Protein AF-A0A6H5HAJ8-F1 (afdb_monomer)

Foldseek 3Di:
DDDDDDDDDDDDDDDDDDDPPPPDDPPPPPDDDPDDDDDPDDDDPDDDPPPPPPDPDPDDQWDWDKDKDWDDDPVVRWTKIKIWIGTRQKIWIKIWTQDPQRKIKIKTWMAGPPPGIDIDIDIDDDRHDD

Secondary structure (DSSP, 8-state):
----------------SS-----------------PPPPP--------------PPPPP-SS-EEEEEEEEE-TTT--EEEEEEEEETTEEEEEEEEE-TTS-EEEEEEEEETTTEEEEEEEEES-----

Organism: NCBI:txid355587

Radius of gyration: 28.31 Å; Cα contacts (8 Å, |Δi|>4): 147; chains: 1; bounding box: 63×65×53 Å

Solvent-accessible surface area (backbone atoms only — not comparable to full-atom values): 8759 Å² total; per-residue (Å²): 137,84,85,82,79,77,83,88,80,90,84,85,88,85,84,88,80,95,65,83,83,73,80,79,74,86,74,80,77,73,8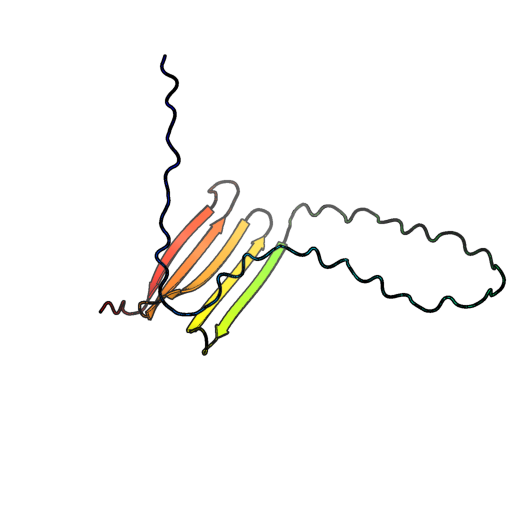3,80,78,81,81,73,87,80,80,78,88,71,81,86,72,89,71,76,83,81,77,79,77,78,70,78,77,79,84,72,94,60,49,70,53,73,54,72,53,72,48,80,40,82,88,83,60,48,38,36,38,38,41,40,38,34,58,51,70,38,37,40,34,38,41,36,39,57,43,96,40,62,22,35,42,35,36,45,36,39,32,35,91,87,77,39,79,46,73,49,79,47,76,44,77,63,72,60,77,134

Structure (mmCIF, N/CA/C/O backbone):
data_AF-A0A6H5HAJ8-F1
#
_entry.id   AF-A0A6H5HAJ8-F1
#
loop_
_atom_site.group_PDB
_atom_site.id
_atom_site.type_symbol
_atom_site.label_atom_id
_atom_site.label_alt_id
_atom_site.label_comp_id
_atom_site.label_asym_id
_atom_site.label_entity_id
_atom_site.label_seq_id
_atom_site.pdbx_PDB_ins_code
_atom_site.Cartn_x
_atom_site.Cartn_y
_atom_site.Cartn_z
_atom_site.occupancy
_atom_site.B_iso_or_equiv
_atom_site.auth_seq_id
_atom_site.auth_comp_id
_atom_site.auth_asym_id
_atom_site.auth_atom_id
_atom_site.pdbx_PDB_model_num
ATOM 1 N N . MET A 1 1 ? -36.421 -0.259 -39.469 1.00 39.97 1 MET A N 1
ATOM 2 C CA . MET A 1 1 ? -35.563 -0.455 -38.283 1.00 39.97 1 MET A CA 1
ATOM 3 C C . MET A 1 1 ? -35.717 0.797 -37.443 1.00 39.97 1 MET A C 1
ATOM 5 O O . MET A 1 1 ? -35.508 1.889 -37.949 1.00 39.97 1 MET A O 1
ATOM 9 N N . GLU A 1 2 ? -36.320 0.625 -36.272 1.00 41.56 2 GLU A N 1
ATOM 10 C CA . GLU A 1 2 ? -37.035 1.652 -35.511 1.00 41.56 2 GLU A CA 1
ATOM 11 C C . GLU A 1 2 ? -36.098 2.613 -34.771 1.00 41.56 2 GLU A C 1
ATOM 13 O O . GLU A 1 2 ? -35.185 2.193 -34.065 1.00 41.56 2 GLU A O 1
ATOM 18 N N . PHE A 1 3 ? -36.384 3.910 -34.886 1.00 44.91 3 PHE A N 1
ATOM 19 C CA . PHE A 1 3 ? -35.766 4.987 -34.119 1.00 44.91 3 PHE A CA 1
ATOM 20 C C . PHE A 1 3 ? -36.405 5.012 -32.720 1.00 44.91 3 PHE A C 1
ATOM 22 O O . PHE A 1 3 ? -37.480 5.584 -32.523 1.00 44.91 3 PHE A O 1
ATOM 29 N N . ARG A 1 4 ? -35.796 4.338 -31.740 1.00 49.50 4 ARG A N 1
ATOM 30 C CA . ARG A 1 4 ? -36.309 4.328 -30.362 1.00 49.50 4 ARG A CA 1
ATOM 31 C C . ARG A 1 4 ? -35.849 5.578 -29.622 1.00 49.50 4 ARG A C 1
ATOM 33 O O . ARG A 1 4 ? -34.764 5.635 -29.058 1.00 49.50 4 ARG A O 1
ATOM 40 N N . ARG A 1 5 ? -36.725 6.582 -29.658 1.00 48.97 5 ARG A N 1
ATOM 41 C CA . ARG A 1 5 ? -36.751 7.734 -28.754 1.00 48.97 5 ARG A CA 1
ATOM 42 C C . ARG A 1 5 ? -36.921 7.221 -27.318 1.00 48.97 5 ARG A C 1
ATOM 44 O O . ARG A 1 5 ? -37.973 6.673 -27.005 1.00 48.97 5 ARG A O 1
ATOM 51 N N . PHE A 1 6 ? -35.924 7.404 -26.458 1.00 48.72 6 PHE A N 1
ATOM 52 C CA . PHE A 1 6 ? -36.113 7.282 -25.012 1.00 48.72 6 PHE A CA 1
ATOM 53 C C . PHE A 1 6 ? -36.446 8.668 -24.453 1.00 48.72 6 PHE A C 1
ATOM 55 O O . PHE A 1 6 ? -35.667 9.608 -24.587 1.00 48.72 6 PHE A O 1
ATOM 62 N N . LEU A 1 7 ? -37.658 8.794 -23.907 1.00 46.16 7 LEU A N 1
ATOM 63 C CA . LEU A 1 7 ? -38.134 9.971 -23.189 1.00 46.16 7 LEU A CA 1
ATOM 64 C C . LEU A 1 7 ? -37.252 10.228 -21.957 1.00 46.16 7 LEU A C 1
ATOM 66 O O . LEU A 1 7 ? -37.193 9.390 -21.059 1.00 46.16 7 LEU A O 1
ATOM 70 N N . CYS A 1 8 ? -36.658 11.418 -21.874 1.00 46.56 8 CYS A N 1
ATOM 71 C CA . CYS A 1 8 ? -36.199 11.998 -20.616 1.00 46.56 8 CYS A CA 1
ATOM 72 C C . CYS A 1 8 ? -37.407 12.579 -19.875 1.00 46.56 8 CYS A C 1
ATOM 74 O O . CYS A 1 8 ? -37.898 13.647 -20.235 1.00 46.56 8 CYS A O 1
ATOM 76 N N . LEU A 1 9 ? -37.885 11.890 -18.840 1.00 46.81 9 LEU A N 1
ATOM 77 C CA . LEU A 1 9 ? -38.792 12.460 -17.844 1.00 46.81 9 LEU A CA 1
ATOM 78 C C . LEU A 1 9 ? -38.345 12.008 -16.454 1.00 46.81 9 LEU A C 1
ATOM 80 O O . LEU A 1 9 ? -38.832 11.021 -15.913 1.00 46.81 9 LEU A O 1
ATOM 84 N N . GLY A 1 10 ? -37.393 12.746 -15.893 1.00 39.78 10 GLY A N 1
ATOM 85 C CA . GLY A 1 10 ? -37.099 12.745 -14.467 1.00 39.78 10 GLY A CA 1
ATOM 86 C C . GLY A 1 10 ? -37.412 14.129 -13.918 1.00 39.78 10 GLY A C 1
ATOM 87 O O . GLY A 1 10 ? -36.558 15.005 -13.942 1.00 39.78 10 GLY A O 1
ATOM 88 N N . ALA A 1 11 ? -38.645 14.338 -13.468 1.00 47.38 11 ALA A N 1
ATOM 89 C CA . ALA A 1 11 ? -39.009 15.475 -12.636 1.00 47.38 11 ALA A CA 1
ATOM 90 C C . ALA A 1 11 ? -39.543 14.923 -11.316 1.00 47.38 11 ALA A C 1
ATOM 92 O O . ALA A 1 11 ? -40.411 14.052 -11.351 1.00 47.38 11 ALA A O 1
ATOM 93 N N . LEU A 1 12 ? -39.004 15.419 -10.195 1.00 39.88 12 LEU A N 1
ATOM 94 C CA . LEU A 1 12 ? -39.721 15.872 -8.991 1.00 39.88 12 LEU A CA 1
ATOM 95 C C . LEU A 1 12 ? -38.789 15.782 -7.764 1.00 39.88 12 LEU A C 1
ATOM 97 O O . LEU A 1 12 ? -38.774 14.781 -7.052 1.00 39.88 12 LEU A O 1
ATOM 101 N N . VAL A 1 13 ? -38.021 16.842 -7.496 1.00 50.41 13 VAL A N 1
ATOM 102 C CA . VAL A 1 13 ? -37.403 17.049 -6.175 1.00 50.41 13 VAL A CA 1
ATOM 103 C C . VAL A 1 13 ? -38.453 17.721 -5.291 1.00 50.41 13 VAL A C 1
ATOM 105 O O . VAL A 1 13 ? -38.856 18.855 -5.542 1.00 50.41 13 VAL A O 1
ATOM 108 N N . MET A 1 14 ? -38.942 16.982 -4.294 1.00 45.16 14 MET A N 1
ATOM 109 C CA . MET A 1 14 ? -39.902 17.457 -3.297 1.00 45.16 14 MET A CA 1
ATOM 110 C C . MET A 1 14 ? -39.191 18.341 -2.266 1.00 45.16 14 MET A C 1
ATOM 112 O O . MET A 1 14 ? -38.237 17.927 -1.613 1.00 45.16 14 MET A O 1
ATOM 116 N N . LEU A 1 15 ? -39.686 19.569 -2.141 1.00 49.25 15 LEU A N 1
ATOM 117 C CA . LEU A 1 15 ? -39.223 20.637 -1.264 1.00 49.25 15 LEU A CA 1
ATOM 118 C C . LEU A 1 15 ? -39.951 20.574 0.083 1.00 49.25 15 LEU A C 1
ATOM 120 O O . LEU A 1 15 ? -41.148 20.831 0.097 1.00 49.25 15 LEU A O 1
ATOM 124 N N . THR A 1 16 ? -39.255 20.364 1.206 1.00 54.56 16 THR A N 1
ATOM 125 C CA . THR A 1 16 ? -39.718 20.868 2.517 1.00 54.56 16 THR A CA 1
ATOM 126 C C . THR A 1 16 ? -38.556 21.110 3.486 1.00 54.56 16 THR A C 1
ATOM 128 O O . THR A 1 16 ? -38.072 20.173 4.112 1.00 54.56 16 THR A O 1
ATOM 131 N N . MET A 1 17 ? -38.152 22.379 3.612 1.00 50.47 17 MET A N 1
ATOM 132 C CA . MET A 1 17 ? -37.843 23.126 4.850 1.00 50.47 17 MET A CA 1
ATOM 133 C C . MET A 1 17 ? -36.823 24.238 4.552 1.00 50.47 17 MET A C 1
ATOM 135 O O . MET A 1 17 ? -35.616 24.064 4.678 1.00 50.47 17 MET A O 1
ATOM 139 N N . GLY A 1 18 ? -37.341 25.402 4.149 1.00 50.41 18 GLY A N 1
ATOM 140 C CA . GLY A 1 18 ? -36.814 26.706 4.571 1.00 50.41 18 GLY A CA 1
ATOM 141 C C . GLY A 1 18 ? -35.419 27.159 4.132 1.00 50.41 18 GLY A C 1
ATOM 142 O O . GLY A 1 18 ? -34.967 28.165 4.665 1.00 50.41 18 GLY A O 1
ATOM 143 N N . HIS A 1 19 ? -34.753 26.499 3.186 1.00 44.75 19 HIS A N 1
ATOM 144 C CA . HIS A 1 19 ? -33.511 27.011 2.599 1.00 44.75 19 HIS A CA 1
ATOM 145 C C . HIS A 1 19 ? -33.827 27.546 1.198 1.00 44.75 19 HIS A C 1
ATOM 147 O O . HIS A 1 19 ? -34.420 26.803 0.409 1.00 44.75 19 HIS A O 1
ATOM 153 N N . PRO A 1 20 ? -33.526 28.819 0.876 1.00 37.75 20 PRO A N 1
ATOM 154 C CA . PRO A 1 20 ? -33.689 29.297 -0.489 1.00 37.75 20 PRO A CA 1
ATOM 155 C C . PRO A 1 20 ? -32.874 28.384 -1.407 1.00 37.75 20 PRO A C 1
ATOM 157 O O . PRO A 1 20 ? -31.699 28.137 -1.146 1.00 37.75 20 PRO A O 1
ATOM 160 N N . ILE A 1 21 ? -33.509 27.852 -2.455 1.00 47.16 21 ILE A N 1
ATOM 161 C CA . ILE A 1 21 ? -32.792 27.191 -3.545 1.00 47.16 21 ILE A CA 1
ATOM 162 C C . ILE A 1 21 ? -31.995 28.300 -4.224 1.00 47.16 21 ILE A C 1
ATOM 164 O O . ILE A 1 21 ? -32.516 29.029 -5.065 1.00 47.16 21 ILE A O 1
ATOM 168 N N . THR A 1 22 ? -30.751 28.479 -3.801 1.00 39.88 22 THR A N 1
ATOM 169 C CA . THR A 1 22 ? -29.781 29.255 -4.553 1.00 39.88 22 THR A CA 1
ATOM 170 C C . THR A 1 22 ? -29.468 28.441 -5.798 1.00 39.88 22 THR A C 1
ATOM 172 O O . THR A 1 22 ? -28.816 27.401 -5.737 1.00 39.88 22 THR A O 1
ATOM 175 N N . ILE A 1 23 ? -30.012 28.876 -6.930 1.00 49.47 23 ILE A N 1
ATOM 176 C CA . ILE A 1 23 ? -29.445 28.567 -8.240 1.00 49.47 23 ILE A CA 1
ATOM 177 C C . ILE A 1 23 ? -28.018 29.116 -8.173 1.00 49.47 23 ILE A C 1
ATOM 179 O O . ILE A 1 23 ? -27.844 30.326 -8.073 1.00 49.47 23 ILE A O 1
ATOM 183 N N . TYR A 1 24 ? -27.021 28.239 -8.076 1.00 46.72 24 TYR A N 1
ATOM 184 C CA . TYR A 1 24 ? -25.625 28.658 -8.113 1.00 46.72 24 TYR A CA 1
ATOM 185 C C . TYR A 1 24 ? -25.314 29.028 -9.566 1.00 46.72 24 TYR A C 1
ATOM 187 O O . TYR A 1 24 ? -25.151 28.147 -10.408 1.00 46.72 24 TYR A O 1
ATOM 195 N N . GLU A 1 25 ? -25.320 30.325 -9.871 1.00 54.31 25 GLU A N 1
ATOM 196 C CA . GLU A 1 25 ? -24.556 30.856 -10.996 1.00 54.31 25 GLU A CA 1
ATOM 197 C C . GLU A 1 25 ? -23.080 30.617 -10.672 1.00 54.31 25 GLU A C 1
ATOM 199 O O . GLU A 1 25 ? -22.586 31.021 -9.620 1.00 54.31 25 GLU A O 1
ATOM 204 N N . GLU A 1 26 ? -22.402 29.872 -11.537 1.00 51.09 26 GLU A N 1
ATOM 205 C CA . GLU A 1 26 ? -20.957 29.700 -11.494 1.00 51.09 26 GLU A CA 1
ATOM 206 C C . GLU A 1 26 ? -20.346 31.041 -11.922 1.00 51.09 26 GLU A C 1
ATOM 208 O O . GLU A 1 26 ? -20.129 31.300 -13.104 1.00 51.09 26 GLU A O 1
ATOM 213 N N . GLU A 1 27 ? -20.194 31.961 -10.965 1.00 45.78 27 GLU A N 1
ATOM 214 C CA . GLU A 1 27 ? -19.439 33.188 -11.189 1.00 45.78 27 GLU A CA 1
ATOM 215 C C . GLU A 1 27 ? -17.968 32.801 -11.360 1.00 45.78 27 GLU A C 1
ATOM 217 O O . GLU A 1 27 ? -17.305 32.362 -10.417 1.00 45.78 27 GLU A O 1
ATOM 222 N N . GLU A 1 28 ? -17.463 32.918 -12.589 1.00 49.19 28 GLU A N 1
ATOM 223 C CA . GLU A 1 28 ? -16.030 32.870 -12.853 1.00 49.19 28 GLU A CA 1
ATOM 224 C C . GLU A 1 28 ? -15.361 34.046 -12.13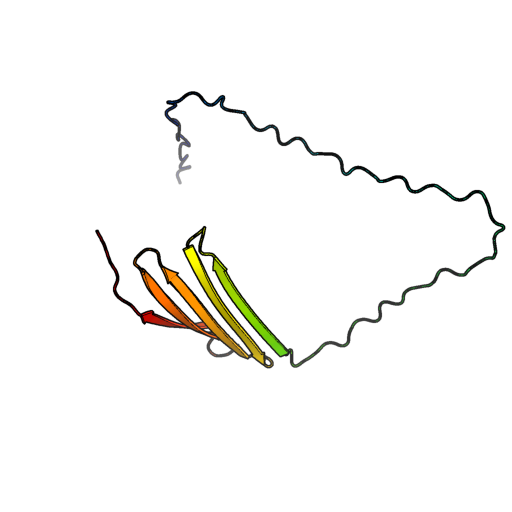1 1.00 49.19 28 GLU A C 1
ATOM 226 O O . GLU A 1 28 ? -15.329 35.169 -12.632 1.00 49.19 28 GLU A O 1
ATOM 231 N N . GLU A 1 29 ? -14.843 33.795 -10.930 1.00 46.03 29 GLU A N 1
ATOM 232 C CA . GLU A 1 29 ? -13.970 34.731 -10.225 1.00 46.03 29 GLU A CA 1
ATOM 233 C C . GLU A 1 29 ? -12.744 35.022 -11.111 1.00 46.03 29 GLU A C 1
ATOM 235 O O . GLU A 1 29 ? -11.944 34.115 -11.382 1.00 46.03 29 GLU A O 1
ATOM 240 N N . PRO A 1 30 ? -12.563 36.263 -11.601 1.00 42.19 30 PRO A N 1
ATOM 241 C CA . PRO A 1 30 ? -11.436 36.585 -12.452 1.00 42.19 30 PRO A CA 1
ATOM 242 C C . PRO A 1 30 ? -10.172 36.535 -11.597 1.00 42.19 30 PRO A C 1
ATOM 244 O O . PRO A 1 30 ? -10.047 37.265 -10.613 1.00 42.19 30 PRO A O 1
ATOM 247 N N . TYR A 1 31 ? -9.216 35.685 -11.977 1.00 47.53 31 TYR A N 1
ATOM 248 C CA . TYR A 1 31 ? -7.901 35.617 -11.341 1.00 47.53 31 TYR A CA 1
ATOM 249 C C . TYR A 1 31 ? -7.313 37.032 -11.177 1.00 47.53 31 TYR A C 1
ATOM 251 O O . TYR A 1 31 ? -6.931 37.686 -12.148 1.00 47.53 31 TYR A O 1
ATOM 259 N N . SER A 1 32 ? -7.272 37.521 -9.935 1.00 45.06 32 SER A N 1
ATOM 260 C CA . SER A 1 32 ? -6.783 38.858 -9.601 1.00 45.06 32 SER A CA 1
ATOM 261 C C . SER A 1 32 ? -5.272 38.926 -9.814 1.00 45.06 32 SER A C 1
ATOM 263 O O . SER A 1 32 ? -4.489 38.306 -9.091 1.00 45.06 32 SER A O 1
ATOM 265 N N . LEU A 1 33 ? -4.858 39.678 -10.833 1.00 48.59 33 LEU A N 1
ATOM 266 C CA . LEU A 1 33 ? -3.459 39.904 -11.175 1.00 48.59 33 LEU A CA 1
ATOM 267 C C . LEU A 1 33 ? -2.824 40.830 -10.121 1.00 48.59 33 LEU A C 1
ATOM 269 O O . LEU A 1 33 ? -2.984 42.050 -10.175 1.00 48.59 33 LEU A O 1
ATOM 273 N N . HIS A 1 34 ? -2.113 40.268 -9.141 1.00 42.56 34 HIS A N 1
ATOM 274 C CA . HIS A 1 34 ? -1.326 41.055 -8.189 1.00 42.56 34 HIS A CA 1
ATOM 275 C C . HIS A 1 34 ? -0.263 41.887 -8.927 1.00 42.56 34 HIS A C 1
ATOM 277 O O . HIS A 1 34 ? 0.715 41.362 -9.455 1.00 42.56 34 HIS A O 1
ATOM 283 N N . HIS A 1 35 ? -0.482 43.204 -8.970 1.00 45.03 35 HIS A N 1
ATOM 284 C CA . HIS A 1 35 ? 0.441 44.188 -9.528 1.00 45.03 35 HIS A CA 1
ATOM 285 C C . HIS A 1 35 ? 1.610 44.386 -8.556 1.00 45.03 35 HIS A C 1
ATOM 287 O O . HIS A 1 35 ? 1.446 44.969 -7.483 1.00 45.03 35 HIS A O 1
ATOM 293 N N . TYR A 1 36 ? 2.792 43.899 -8.923 1.00 37.97 36 TYR A N 1
ATOM 294 C CA . TYR A 1 36 ? 4.029 44.240 -8.226 1.00 37.97 36 TYR A CA 1
ATOM 295 C C . TYR A 1 36 ? 4.509 45.630 -8.676 1.00 37.97 36 TYR A C 1
ATOM 297 O O . TYR A 1 36 ? 4.351 45.974 -9.850 1.00 37.97 36 TYR A O 1
ATOM 305 N N . PRO A 1 37 ? 5.078 46.455 -7.777 1.00 46.16 37 PRO A N 1
ATOM 306 C CA . PRO A 1 37 ? 5.583 47.771 -8.149 1.00 46.16 37 PRO A CA 1
ATOM 307 C C . PRO A 1 37 ? 6.734 47.643 -9.156 1.00 46.16 37 PRO A C 1
ATOM 309 O O . PRO A 1 37 ? 7.702 46.921 -8.919 1.00 46.16 37 PRO A O 1
ATOM 312 N N . ILE A 1 38 ? 6.613 48.361 -10.274 1.00 45.72 38 ILE A N 1
ATOM 313 C CA . ILE A 1 38 ? 7.624 48.447 -11.333 1.00 45.72 38 ILE A CA 1
ATOM 314 C C . ILE A 1 38 ? 8.748 49.376 -10.838 1.00 45.72 38 ILE A C 1
ATOM 316 O O . ILE A 1 38 ? 8.456 50.534 -10.527 1.00 45.72 38 ILE A O 1
ATOM 320 N N . PRO A 1 39 ? 10.014 48.926 -10.742 1.00 47.56 39 PRO A N 1
ATOM 321 C CA . PRO A 1 39 ? 11.133 49.808 -10.425 1.00 47.56 39 PRO A CA 1
ATOM 322 C C . PRO A 1 39 ? 11.403 50.756 -11.602 1.00 47.56 39 PRO A C 1
ATOM 324 O O . PRO A 1 39 ? 11.497 50.311 -12.746 1.00 47.56 39 PRO A O 1
ATOM 327 N N . GLU A 1 40 ? 11.525 52.056 -11.326 1.00 50.44 40 GLU A N 1
ATOM 328 C CA . GLU A 1 40 ? 11.905 53.063 -12.321 1.00 50.44 40 GLU A CA 1
ATOM 329 C C . GLU A 1 40 ? 13.290 52.766 -12.915 1.00 50.44 40 GLU A C 1
ATOM 331 O O . GLU A 1 40 ? 14.219 52.383 -12.204 1.00 50.44 40 GLU A O 1
ATOM 336 N N . HIS A 1 41 ? 13.377 52.951 -14.236 1.00 49.94 41 HIS A N 1
ATOM 337 C CA . HIS A 1 41 ? 14.526 52.773 -15.123 1.00 49.94 41 HIS A CA 1
ATOM 338 C C . HIS A 1 41 ? 15.902 52.865 -14.445 1.00 49.94 41 HIS A C 1
ATOM 340 O O . HIS A 1 41 ? 16.462 53.951 -14.287 1.00 49.94 41 HIS A O 1
ATOM 346 N N . HIS A 1 42 ? 16.485 51.700 -14.154 1.00 42.22 42 HIS A N 1
ATOM 347 C CA . HIS A 1 42 ? 17.933 51.563 -14.074 1.00 42.22 42 HIS A CA 1
ATOM 348 C C . HIS A 1 42 ? 18.473 51.204 -15.458 1.00 42.22 42 HIS A C 1
ATOM 350 O O . HIS A 1 42 ? 17.861 50.431 -16.196 1.00 42.22 42 HIS A O 1
ATOM 356 N N . GLU A 1 43 ? 19.593 51.833 -15.798 1.00 50.47 43 GLU A N 1
ATOM 357 C CA . GLU A 1 43 ? 20.266 51.761 -17.088 1.00 50.47 43 GLU A CA 1
ATOM 358 C C . GLU A 1 43 ? 20.494 50.321 -17.564 1.00 50.47 43 GLU A C 1
ATOM 360 O O . GLU A 1 43 ? 20.855 49.421 -16.805 1.00 50.47 43 GLU A O 1
ATOM 365 N N . GLU A 1 44 ? 20.271 50.136 -18.860 1.00 49.34 44 GLU A N 1
ATOM 366 C CA . GLU A 1 44 ? 20.388 48.887 -19.596 1.00 49.34 44 GLU A CA 1
ATOM 367 C C . GLU A 1 44 ? 21.844 48.392 -19.592 1.00 49.34 44 GLU A C 1
ATOM 369 O O . GLU A 1 44 ? 22.667 48.798 -20.411 1.00 49.34 44 GLU A O 1
ATOM 374 N N . SER A 1 45 ? 22.183 47.478 -18.679 1.00 43.91 45 SER A N 1
ATOM 375 C CA . SER A 1 45 ? 23.231 46.503 -18.972 1.00 43.91 45 SER A CA 1
ATOM 376 C C . SER A 1 45 ? 22.571 45.381 -19.761 1.00 43.91 45 SER A C 1
ATOM 378 O O . SER A 1 45 ? 21.744 44.660 -19.202 1.00 43.91 45 SER A O 1
ATOM 380 N N . HIS A 1 46 ? 22.901 45.236 -21.044 1.00 48.94 46 HIS A N 1
ATOM 381 C CA . HIS A 1 46 ? 22.474 44.086 -21.836 1.00 48.94 46 HIS A CA 1
ATOM 382 C C . HIS A 1 46 ? 22.895 42.790 -21.125 1.00 48.94 46 HIS A C 1
ATOM 384 O O . HIS A 1 46 ? 24.060 42.397 -21.158 1.00 48.94 46 HIS A O 1
ATOM 390 N N . GLN A 1 47 ? 21.951 42.153 -20.437 1.00 55.78 47 GLN A N 1
ATOM 391 C CA . GLN A 1 47 ? 22.081 40.777 -19.993 1.00 55.78 47 GLN A CA 1
ATOM 392 C C . GLN A 1 47 ? 21.427 39.925 -21.075 1.00 55.78 47 GLN A C 1
ATOM 394 O O . GLN A 1 47 ? 20.228 40.042 -21.326 1.00 55.78 47 GLN A O 1
ATOM 399 N N . GLU A 1 48 ? 22.256 39.130 -21.748 1.00 58.72 48 GLU A N 1
ATOM 400 C CA . GLU A 1 48 ? 21.841 38.091 -22.690 1.00 58.72 48 GLU A CA 1
ATOM 401 C C . GLU A 1 48 ? 20.698 37.253 -22.083 1.00 58.72 48 GLU A C 1
ATOM 403 O O . GLU A 1 48 ? 20.762 36.935 -20.887 1.00 58.72 48 GLU A O 1
ATOM 408 N N . PRO A 1 49 ? 19.660 36.886 -22.859 1.00 58.28 49 PRO A N 1
ATOM 409 C CA . PRO A 1 49 ? 18.623 35.979 -22.390 1.00 58.28 49 PRO A CA 1
ATOM 410 C C . PRO A 1 49 ? 19.280 34.706 -21.861 1.00 58.28 49 PRO A C 1
ATOM 412 O O . PRO A 1 49 ? 20.034 34.046 -22.575 1.00 58.28 49 PRO A O 1
ATOM 415 N N . PHE A 1 50 ? 19.015 34.360 -20.604 1.00 59.75 50 PHE A N 1
ATOM 416 C CA . PHE A 1 50 ? 19.403 33.055 -20.096 1.00 59.75 50 PHE A CA 1
ATOM 417 C C . PHE A 1 50 ? 18.489 32.033 -20.777 1.00 59.75 50 PHE A C 1
ATOM 419 O O . PHE A 1 50 ? 17.338 31.862 -20.378 1.00 59.75 50 PHE A O 1
ATOM 426 N N . GLU A 1 51 ? 18.966 31.422 -21.862 1.00 63.12 51 GLU A N 1
ATOM 427 C CA . GLU A 1 51 ? 18.344 30.223 -22.413 1.00 63.12 51 GLU A CA 1
ATOM 428 C C . GLU A 1 51 ? 18.451 29.131 -21.342 1.00 63.12 51 GLU A C 1
ATOM 430 O O . GLU A 1 51 ? 19.498 28.511 -21.153 1.00 63.12 51 GLU A O 1
ATOM 435 N N . GLU A 1 52 ? 17.373 28.922 -20.586 1.00 65.19 52 GLU A N 1
ATOM 436 C CA . GLU A 1 52 ? 17.238 27.743 -19.740 1.00 65.19 52 GLU A CA 1
ATOM 437 C C . GLU A 1 52 ? 17.060 26.543 -20.672 1.00 65.19 52 GLU A C 1
ATOM 439 O O . GLU A 1 52 ? 15.956 26.177 -21.079 1.00 65.19 52 GLU A O 1
ATOM 444 N N . HIS A 1 53 ? 18.188 25.968 -21.084 1.00 61.44 53 HIS A N 1
ATOM 445 C CA . HIS A 1 53 ? 18.226 24.687 -21.764 1.00 61.44 53 HIS A CA 1
ATOM 446 C C . HIS A 1 53 ? 17.693 23.627 -20.793 1.00 61.44 53 HIS A C 1
ATOM 448 O O . HIS A 1 53 ? 18.445 23.046 -20.013 1.00 61.44 53 HIS A O 1
ATOM 454 N N . HIS A 1 54 ? 16.381 23.388 -20.827 1.00 65.62 54 HIS A N 1
ATOM 455 C CA . HIS A 1 54 ? 15.779 22.176 -20.284 1.00 65.62 54 HIS A CA 1
ATOM 456 C C . HIS A 1 54 ? 16.317 20.999 -21.107 1.00 65.62 54 HIS A C 1
ATOM 458 O O . HIS A 1 54 ? 15.728 20.595 -22.113 1.00 65.62 54 HIS A O 1
ATOM 464 N N . GLU A 1 55 ? 17.485 20.485 -20.723 1.00 75.88 55 GLU A N 1
ATOM 465 C CA . GLU A 1 55 ? 17.929 19.185 -21.202 1.00 75.88 55 GLU A CA 1
ATOM 466 C C . GLU A 1 55 ? 16.868 18.154 -20.797 1.00 75.88 55 GLU A C 1
ATOM 468 O O . GLU A 1 55 ? 16.396 18.173 -19.654 1.00 75.88 55 GLU A O 1
ATOM 473 N N . PRO A 1 56 ? 16.433 17.277 -21.717 1.00 77.50 56 PRO A N 1
ATOM 474 C CA . PRO A 1 56 ? 15.517 16.215 -21.352 1.00 77.50 56 PRO A CA 1
ATOM 475 C C . PRO A 1 56 ? 16.190 15.335 -20.297 1.00 77.50 56 PRO A C 1
ATOM 477 O O . PRO A 1 56 ? 17.288 14.824 -20.522 1.00 77.50 56 PRO A O 1
ATOM 480 N N . GLU A 1 57 ? 15.517 15.153 -19.161 1.00 79.00 57 GLU A N 1
ATOM 481 C CA . GLU A 1 57 ? 15.908 14.155 -18.167 1.00 79.00 57 GLU A CA 1
ATOM 482 C C . GLU A 1 57 ? 16.144 12.809 -18.878 1.00 79.00 57 GLU A C 1
ATOM 484 O O . GLU A 1 57 ? 15.316 12.396 -19.707 1.00 79.00 57 GLU A O 1
ATOM 489 N N . PRO A 1 58 ? 17.273 12.130 -18.612 1.00 81.44 58 PRO A N 1
ATOM 490 C CA . PRO A 1 58 ? 17.565 10.852 -19.236 1.00 81.44 58 PRO A CA 1
ATOM 491 C C . PRO A 1 58 ? 16.449 9.850 -18.920 1.00 81.44 58 PRO A C 1
ATOM 493 O O . PRO A 1 58 ? 16.024 9.701 -17.777 1.00 81.44 58 PRO A O 1
ATOM 496 N N . TYR A 1 59 ? 15.971 9.154 -19.952 1.00 84.06 59 TYR A N 1
ATOM 497 C CA . TYR A 1 59 ? 14.918 8.154 -19.808 1.00 84.06 59 TYR A CA 1
ATOM 498 C C . TYR A 1 59 ? 15.393 6.989 -18.927 1.00 84.06 59 TYR A C 1
ATOM 500 O O . TYR A 1 59 ? 16.364 6.308 -19.262 1.00 84.06 59 TYR A O 1
ATOM 508 N N . ASP A 1 60 ? 14.695 6.744 -17.817 1.00 87.00 60 ASP A N 1
ATOM 509 C CA . ASP A 1 60 ? 14.954 5.602 -16.942 1.00 87.00 60 ASP A CA 1
ATOM 510 C C . ASP A 1 60 ? 14.244 4.349 -17.475 1.00 87.00 60 ASP A C 1
ATOM 512 O O . ASP A 1 60 ? 13.016 4.247 -17.472 1.00 87.00 60 ASP A O 1
ATOM 516 N N . HIS A 1 61 ? 15.034 3.377 -17.934 1.00 91.81 61 HIS A N 1
ATOM 517 C CA . HIS A 1 61 ? 14.541 2.084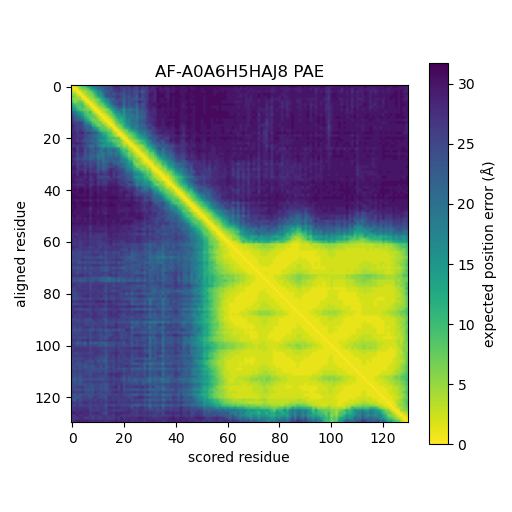 -18.408 1.00 91.81 61 HIS A CA 1
ATOM 518 C C . HIS A 1 61 ? 14.062 1.161 -17.278 1.00 91.81 61 HIS A C 1
ATOM 520 O O . HIS A 1 61 ? 13.518 0.097 -17.564 1.00 91.81 61 HIS A O 1
ATOM 526 N N . HIS A 1 62 ? 14.279 1.530 -16.014 1.00 95.69 62 HIS A N 1
ATOM 527 C CA . HIS A 1 62 ? 13.945 0.711 -14.857 1.00 95.69 62 HIS A CA 1
ATOM 528 C C . HIS A 1 62 ? 13.350 1.573 -13.730 1.00 95.69 62 HIS A C 1
ATOM 530 O O . HIS A 1 62 ? 13.978 1.751 -12.683 1.00 95.69 62 HIS A O 1
ATOM 536 N N . PRO A 1 63 ? 12.124 2.102 -13.909 1.00 95.12 63 PRO A N 1
ATOM 537 C CA . PRO A 1 63 ? 11.535 3.035 -12.958 1.00 95.12 63 PRO A CA 1
ATOM 538 C C . PRO A 1 63 ? 11.352 2.390 -11.583 1.00 95.12 63 PRO A C 1
ATOM 540 O O . PRO A 1 63 ? 10.841 1.272 -11.463 1.00 95.12 63 PRO A O 1
ATOM 543 N N . LYS A 1 64 ? 11.724 3.122 -10.528 1.00 98.06 64 LYS A N 1
ATOM 544 C CA . LYS A 1 64 ? 11.525 2.696 -9.139 1.00 98.06 64 LYS A CA 1
ATOM 545 C C . LYS A 1 64 ? 10.905 3.790 -8.291 1.00 98.06 64 LYS A C 1
ATOM 547 O O . LYS A 1 64 ? 11.314 4.945 -8.353 1.00 98.06 64 LYS A O 1
ATOM 552 N N . TYR A 1 65 ? 9.965 3.402 -7.439 1.00 98.38 65 TYR A N 1
ATOM 553 C CA . TYR A 1 65 ? 9.456 4.261 -6.376 1.00 98.38 65 TYR A CA 1
ATOM 554 C C . TYR A 1 65 ? 8.971 3.430 -5.193 1.00 98.38 65 TYR A C 1
ATOM 556 O O . TYR A 1 65 ? 8.695 2.238 -5.311 1.00 98.38 65 TYR A O 1
ATOM 564 N N . SER A 1 66 ? 8.820 4.085 -4.050 1.00 98.62 66 SER A N 1
ATOM 565 C CA . SER A 1 66 ? 8.083 3.553 -2.912 1.00 98.62 66 SER A CA 1
ATOM 566 C C . SER A 1 66 ? 7.403 4.706 -2.193 1.00 98.62 66 SER A C 1
ATOM 568 O O . SER A 1 66 ? 7.999 5.773 -2.023 1.00 98.62 66 SER A O 1
ATOM 570 N N . PHE A 1 67 ? 6.154 4.509 -1.789 1.00 98.81 67 PHE A N 1
ATOM 571 C CA . PHE A 1 67 ? 5.435 5.471 -0.974 1.00 98.81 67 PHE A CA 1
ATOM 572 C C . PHE A 1 67 ? 4.532 4.775 0.040 1.00 98.81 67 PHE A C 1
ATOM 57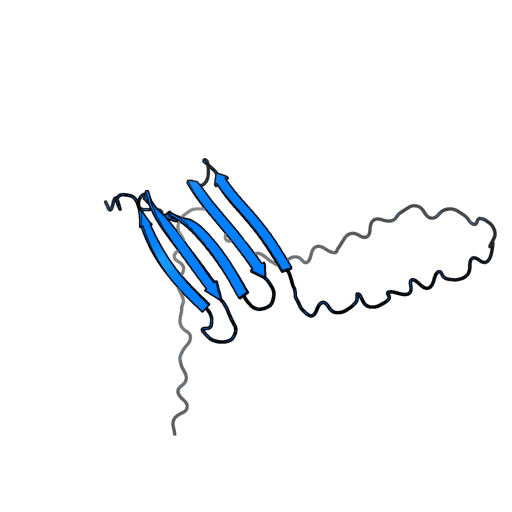4 O O . PHE A 1 67 ? 4.120 3.623 -0.108 1.00 98.81 67 PHE A O 1
ATOM 581 N N . SER A 1 68 ? 4.188 5.522 1.081 1.00 98.69 68 SER A N 1
ATOM 582 C CA . SER A 1 68 ? 3.199 5.110 2.065 1.00 98.69 68 SER A CA 1
ATOM 583 C C . SER A 1 68 ? 2.448 6.320 2.585 1.00 98.69 68 SER A C 1
ATOM 585 O O . SER A 1 68 ? 3.062 7.359 2.836 1.00 98.69 68 SER A O 1
ATOM 587 N N . TYR A 1 69 ? 1.150 6.176 2.814 1.00 98.62 69 TYR A N 1
ATOM 588 C CA . TYR A 1 69 ? 0.356 7.186 3.499 1.00 98.62 69 TYR A CA 1
ATOM 589 C C . TYR A 1 69 ? -0.704 6.532 4.382 1.00 98.62 69 TYR A C 1
ATOM 591 O O . TYR A 1 69 ? -1.079 5.374 4.206 1.00 98.62 69 TYR A O 1
ATOM 599 N N . GLY A 1 70 ? -1.217 7.292 5.342 1.00 98.44 70 GLY A N 1
ATOM 600 C CA . GLY A 1 70 ? -2.331 6.851 6.165 1.00 98.44 70 GLY A CA 1
ATOM 601 C C . GLY A 1 70 ? -3.151 8.023 6.668 1.00 98.44 70 GLY A C 1
ATOM 602 O O . GLY A 1 70 ? -2.629 9.117 6.874 1.00 98.44 70 GLY A O 1
ATOM 603 N N . VAL A 1 71 ? -4.439 7.772 6.875 1.00 98.56 71 VAL A N 1
ATOM 604 C CA . VAL A 1 71 ? -5.369 8.705 7.503 1.00 98.56 71 VAL A CA 1
ATOM 605 C C . VAL A 1 71 ? -5.921 8.057 8.759 1.00 98.56 71 VAL A C 1
ATOM 607 O O . VAL A 1 71 ? -6.253 6.871 8.774 1.00 98.56 71 VAL A O 1
ATOM 610 N N . LYS A 1 72 ? -5.975 8.843 9.831 1.00 97.88 72 LYS A N 1
ATOM 611 C CA . LYS A 1 72 ? -6.603 8.467 11.092 1.00 97.88 72 LYS A CA 1
ATOM 612 C C . LYS A 1 72 ? -7.314 9.685 11.658 1.00 97.88 72 LYS A C 1
ATOM 614 O O . LYS A 1 72 ? -6.786 10.372 12.533 1.00 97.88 72 LYS A O 1
ATOM 619 N N . ASP A 1 73 ? -8.501 9.947 11.138 1.00 97.81 73 ASP A N 1
ATOM 620 C CA . ASP A 1 73 ? -9.333 11.060 11.565 1.00 97.81 73 ASP A CA 1
ATOM 621 C C . ASP A 1 73 ? -10.469 10.566 12.468 1.00 97.81 73 ASP A C 1
ATOM 623 O O . ASP A 1 73 ? -11.339 9.795 12.073 1.00 97.81 73 ASP A O 1
ATOM 627 N N . LYS A 1 74 ? -10.463 11.028 13.719 1.00 95.50 74 LYS A N 1
ATOM 628 C CA . LYS A 1 74 ? -11.490 10.674 14.705 1.00 95.50 74 LYS A CA 1
ATOM 629 C C . LYS A 1 74 ? -12.805 11.418 14.489 1.00 95.50 74 LYS A C 1
ATOM 631 O O . LYS A 1 74 ? -13.822 10.956 14.992 1.00 95.50 74 LYS A O 1
ATOM 636 N N . HIS A 1 75 ? -12.780 12.575 13.828 1.00 96.50 75 HIS A N 1
ATOM 637 C CA . HIS A 1 75 ? -13.978 13.373 13.597 1.00 96.50 75 HIS A CA 1
ATOM 638 C C . HIS A 1 75 ? -14.842 12.754 12.498 1.00 96.50 75 HIS A C 1
ATOM 640 O O . HIS A 1 75 ? -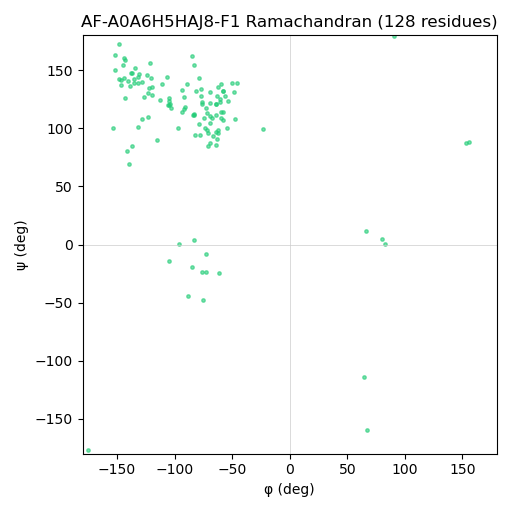16.039 12.570 12.696 1.00 96.50 75 HIS A O 1
ATOM 646 N N . THR A 1 76 ? -14.225 12.382 11.376 1.00 95.88 76 THR A N 1
ATOM 647 C CA . THR A 1 76 ? -14.913 11.7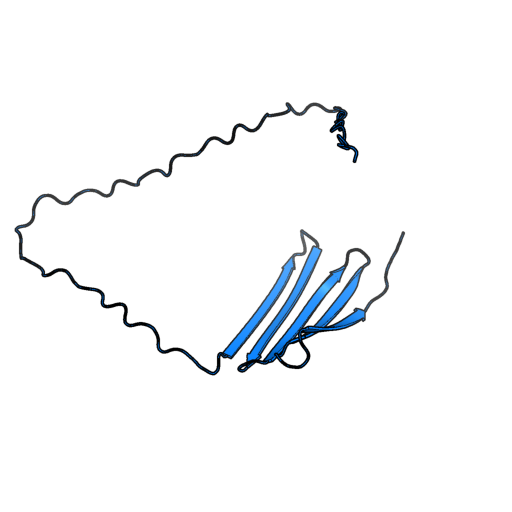06 10.265 1.00 95.88 76 THR A CA 1
ATOM 648 C C . THR A 1 76 ? -15.004 10.188 10.444 1.00 95.88 76 THR A C 1
ATOM 650 O O . THR A 1 76 ? -15.848 9.555 9.817 1.00 95.88 76 THR A O 1
ATOM 653 N N . GLY A 1 77 ? -14.160 9.594 11.296 1.00 94.81 77 GLY A N 1
ATOM 654 C CA . GLY A 1 77 ? -14.052 8.139 11.458 1.00 94.81 77 GLY A CA 1
ATOM 655 C C . GLY A 1 77 ? -13.214 7.460 10.370 1.00 94.81 77 GLY A C 1
ATOM 656 O O . GLY A 1 77 ? -13.115 6.235 10.354 1.00 94.81 77 GLY A O 1
ATOM 657 N N . ASP A 1 78 ? -12.599 8.236 9.476 1.00 96.88 78 ASP A N 1
ATOM 658 C CA . ASP A 1 78 ? -11.781 7.732 8.383 1.00 96.88 78 ASP A CA 1
ATOM 659 C C . ASP A 1 78 ? -10.450 7.171 8.900 1.00 96.88 78 ASP A C 1
ATOM 661 O O . ASP A 1 78 ? -9.585 7.884 9.425 1.00 96.88 78 ASP A O 1
ATOM 665 N N . ILE A 1 79 ? -10.302 5.856 8.757 1.00 98.44 79 ILE A N 1
ATOM 666 C CA . ILE A 1 79 ? -9.090 5.122 9.100 1.00 98.44 79 ILE A CA 1
ATOM 667 C C . ILE A 1 79 ? -8.702 4.285 7.888 1.00 98.44 79 ILE A C 1
ATOM 669 O O . ILE A 1 79 ? -9.351 3.284 7.575 1.00 98.44 79 ILE A O 1
ATOM 673 N N . LYS A 1 80 ? -7.628 4.700 7.216 1.00 98.38 80 LYS A N 1
ATOM 674 C CA . LYS A 1 80 ? -7.087 4.014 6.042 1.00 98.38 80 LYS A CA 1
ATOM 675 C C . LYS A 1 80 ? -5.572 4.095 5.978 1.00 98.38 80 LYS A C 1
ATOM 677 O O . LYS A 1 80 ? -4.965 5.027 6.503 1.00 98.38 80 LYS A O 1
ATOM 682 N N . HIS A 1 81 ? -4.961 3.133 5.308 1.00 98.81 81 HIS A N 1
ATOM 683 C CA . HIS A 1 81 ? -3.519 3.091 5.082 1.00 98.81 81 HIS A CA 1
ATOM 684 C C . HIS A 1 81 ? -3.230 2.513 3.701 1.00 98.81 81 HIS A C 1
ATOM 686 O O . HIS A 1 81 ? -3.920 1.587 3.285 1.00 98.81 81 HIS A O 1
ATOM 692 N N . GLN A 1 82 ? -2.205 3.023 3.024 1.00 98.88 82 GLN A N 1
ATOM 693 C CA . GLN A 1 82 ? -1.702 2.486 1.765 1.00 98.88 82 GLN A CA 1
ATOM 694 C C . GLN A 1 82 ? -0.177 2.428 1.801 1.00 98.88 82 GLN A C 1
ATOM 696 O O . GLN A 1 82 ? 0.472 3.395 2.206 1.00 98.88 82 GLN A O 1
ATOM 701 N N . THR A 1 83 ? 0.377 1.339 1.285 1.00 98.94 83 THR A N 1
ATOM 702 C CA . THR A 1 83 ? 1.760 1.261 0.817 1.00 98.94 83 THR A CA 1
ATOM 703 C C . THR A 1 83 ? 1.780 0.794 -0.630 1.00 98.94 83 THR A C 1
ATOM 705 O O . THR A 1 83 ? 0.940 -0.013 -1.038 1.00 98.94 83 THR A O 1
ATOM 708 N N . GLU A 1 84 ? 2.731 1.302 -1.405 1.00 98.88 84 GLU A N 1
ATOM 709 C CA . GLU A 1 84 ? 3.023 0.799 -2.743 1.00 98.88 84 GLU A CA 1
ATOM 710 C C . GLU A 1 84 ? 4.510 0.962 -3.048 1.00 98.88 84 GLU A C 1
ATOM 712 O O . GLU A 1 84 ? 5.140 1.959 -2.686 1.00 98.88 84 GLU A O 1
ATOM 717 N N . GLU A 1 85 ? 5.063 -0.017 -3.741 1.00 98.88 85 GLU A N 1
ATOM 718 C CA . GLU A 1 85 ? 6.381 0.043 -4.341 1.00 98.88 85 GLU A CA 1
ATOM 719 C C . GLU A 1 85 ? 6.315 -0.410 -5.794 1.00 98.88 85 GLU A C 1
ATOM 721 O O . GLU A 1 85 ? 5.539 -1.297 -6.161 1.00 98.88 85 GLU A O 1
ATOM 726 N N . ARG A 1 86 ? 7.168 0.199 -6.612 1.00 98.44 86 ARG A N 1
ATOM 727 C CA . ARG A 1 86 ? 7.431 -0.221 -7.979 1.00 98.44 86 ARG A CA 1
ATOM 728 C C . ARG A 1 86 ? 8.905 -0.518 -8.142 1.00 98.44 86 ARG A C 1
ATOM 730 O O . ARG A 1 86 ? 9.755 0.283 -7.751 1.00 98.44 86 ARG A O 1
ATOM 737 N N . ASP A 1 87 ? 9.182 -1.640 -8.785 1.00 98.25 87 ASP A N 1
ATOM 738 C CA . ASP A 1 87 ? 10.511 -2.027 -9.227 1.00 98.25 87 ASP A CA 1
ATOM 739 C C . ASP A 1 87 ? 10.441 -2.479 -10.695 1.00 98.25 87 ASP A C 1
ATOM 741 O O . ASP A 1 87 ? 9.985 -3.584 -10.996 1.00 98.25 87 ASP A O 1
ATOM 745 N N . GLY A 1 88 ? 10.845 -1.599 -11.617 1.00 97.56 88 GLY A N 1
ATOM 746 C CA . GLY A 1 88 ? 10.763 -1.846 -13.056 1.00 97.56 88 GLY A CA 1
ATOM 747 C C . GLY A 1 88 ? 9.312 -1.968 -13.515 1.00 97.56 88 GLY A C 1
ATOM 748 O O . GLY A 1 88 ? 8.546 -1.006 -13.433 1.00 97.56 88 GLY A O 1
ATOM 749 N N . ASP A 1 89 ? 8.921 -3.154 -13.972 1.00 96.94 89 ASP A N 1
ATOM 750 C CA . ASP A 1 89 ? 7.566 -3.444 -14.461 1.00 96.94 89 ASP A CA 1
ATOM 751 C C . ASP A 1 89 ? 6.649 -4.070 -13.403 1.00 96.94 89 ASP A C 1
ATOM 753 O O . ASP A 1 89 ? 5.479 -4.330 -13.676 1.00 96.94 89 ASP A O 1
ATOM 757 N N . VAL A 1 90 ? 7.154 -4.281 -12.182 1.00 98.56 90 VAL A N 1
ATOM 758 C CA . VAL A 1 90 ? 6.394 -4.892 -11.088 1.00 98.56 90 VAL A CA 1
ATOM 759 C C . VAL A 1 90 ? 5.977 -3.833 -10.076 1.00 98.56 90 VAL A C 1
ATOM 761 O O . VAL A 1 90 ? 6.816 -3.124 -9.523 1.00 98.56 90 VAL A O 1
ATOM 764 N N . VAL A 1 91 ? 4.681 -3.776 -9.780 1.00 98.81 91 VAL A N 1
ATOM 765 C CA . VAL A 1 91 ? 4.103 -2.987 -8.685 1.00 98.81 91 VAL A CA 1
ATOM 766 C C . VAL A 1 91 ? 3.574 -3.932 -7.617 1.00 98.81 91 VAL A C 1
ATOM 768 O O . VAL A 1 91 ? 2.950 -4.947 -7.933 1.00 98.81 91 VAL A O 1
ATOM 771 N N . LYS A 1 92 ? 3.803 -3.607 -6.347 1.00 98.94 92 LYS A N 1
ATOM 772 C CA . LYS A 1 92 ? 3.229 -4.317 -5.201 1.00 98.94 92 LYS A CA 1
ATOM 773 C C . LYS A 1 92 ? 2.756 -3.320 -4.170 1.00 98.94 92 LYS A C 1
ATOM 775 O O . LYS A 1 92 ? 3.394 -2.294 -3.959 1.00 98.94 92 LYS A O 1
ATOM 780 N N . GLY A 1 93 ? 1.696 -3.657 -3.459 1.00 98.81 93 GLY A N 1
ATOM 781 C CA . GLY A 1 93 ? 1.300 -2.845 -2.329 1.00 98.81 93 GLY A CA 1
ATOM 782 C C . GLY A 1 93 ? 0.139 -3.410 -1.546 1.00 98.81 93 GLY A C 1
ATOM 783 O O . GLY A 1 93 ? -0.365 -4.501 -1.815 1.00 98.81 93 GLY A O 1
ATOM 784 N N . GLN A 1 94 ? -0.266 -2.633 -0.551 1.00 98.88 94 GLN A N 1
ATOM 785 C CA . GLN A 1 94 ? -1.393 -2.941 0.305 1.00 98.88 94 GLN A CA 1
ATOM 786 C C . GLN A 1 94 ? -2.251 -1.695 0.503 1.00 98.88 94 GLN A C 1
ATOM 788 O O . GLN A 1 94 ? -1.733 -0.591 0.663 1.00 98.88 94 GLN A O 1
ATOM 793 N N . TYR A 1 95 ? -3.566 -1.879 0.538 1.00 98.44 95 TYR A N 1
ATOM 794 C CA . TYR A 1 95 ? -4.511 -0.886 1.038 1.00 98.44 95 TYR A CA 1
ATOM 795 C C . TYR A 1 95 ? -5.301 -1.457 2.212 1.00 98.44 95 TYR A C 1
ATOM 797 O O . TYR A 1 95 ? -5.681 -2.625 2.197 1.00 98.44 95 TYR A O 1
ATOM 805 N N . SER A 1 96 ? -5.597 -0.634 3.215 1.00 98.50 96 SER A N 1
ATOM 806 C CA . SER A 1 96 ? -6.518 -0.984 4.292 1.00 98.50 96 SER A CA 1
ATOM 807 C C . SER A 1 96 ? -7.531 0.125 4.547 1.00 98.50 96 SER A C 1
ATO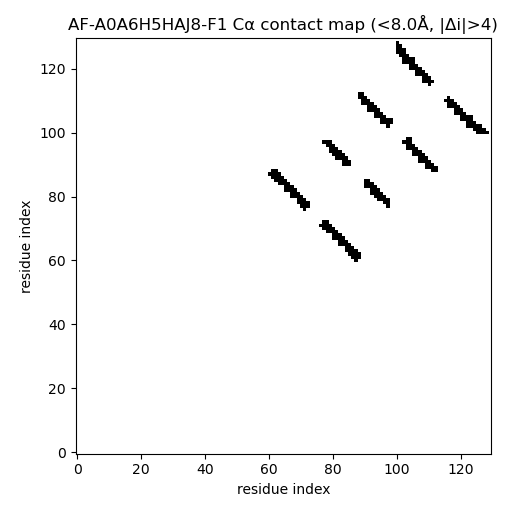M 809 O O . SER A 1 96 ? -7.200 1.308 4.453 1.00 98.50 96 SER A O 1
ATOM 811 N N . LEU A 1 97 ? -8.759 -0.272 4.878 1.00 97.94 97 LEU A N 1
ATOM 812 C CA . LEU A 1 97 ? -9.881 0.619 5.160 1.00 97.94 97 LEU A CA 1
ATOM 813 C C . LEU A 1 97 ? -10.732 0.044 6.291 1.00 97.94 97 LEU A C 1
ATOM 815 O O . LEU A 1 97 ? -11.208 -1.089 6.187 1.00 97.94 97 LEU A O 1
ATOM 819 N N . LEU A 1 98 ? -10.954 0.838 7.339 1.00 97.25 98 LEU A N 1
ATOM 820 C CA . LEU A 1 98 ? -12.009 0.568 8.309 1.00 97.25 98 LEU A CA 1
ATOM 821 C C . LEU A 1 98 ? -13.366 0.869 7.663 1.00 97.25 98 LEU A C 1
ATOM 823 O O . LEU A 1 98 ? -13.646 1.998 7.268 1.00 97.25 98 LEU A O 1
ATOM 827 N N . GLU A 1 99 ? -14.200 -0.152 7.539 1.00 95.81 99 GLU A N 1
ATOM 828 C CA . GLU A 1 99 ? -15.536 -0.054 6.973 1.00 95.81 99 GLU A CA 1
ATOM 829 C C . GLU A 1 99 ? -16.574 0.389 8.007 1.00 95.81 99 GLU A C 1
ATOM 831 O O . GLU A 1 99 ? -16.387 0.280 9.219 1.00 95.81 99 GLU A O 1
ATOM 836 N N . ALA A 1 100 ? -17.718 0.857 7.505 1.00 92.31 100 ALA A N 1
ATOM 837 C CA . ALA A 1 100 ? -18.816 1.352 8.332 1.00 92.31 100 ALA A CA 1
ATOM 838 C C . ALA A 1 100 ? -19.412 0.292 9.277 1.00 92.31 100 ALA A C 1
ATOM 840 O O . ALA A 1 100 ? -19.987 0.643 10.302 1.00 92.31 100 ALA A O 1
ATOM 841 N N . ASP A 1 101 ? -19.272 -0.995 8.951 1.00 92.62 101 ASP A N 1
ATOM 842 C CA . ASP A 1 101 ? -19.717 -2.113 9.792 1.00 92.62 101 ASP A CA 1
ATOM 843 C C . ASP A 1 101 ? -18.707 -2.489 10.896 1.00 92.62 101 ASP A C 1
ATOM 845 O O . ASP A 1 101 ? -18.917 -3.469 11.613 1.00 92.62 101 ASP A O 1
ATOM 849 N N . GLY A 1 102 ? -17.605 -1.738 11.017 1.00 93.88 102 GLY A N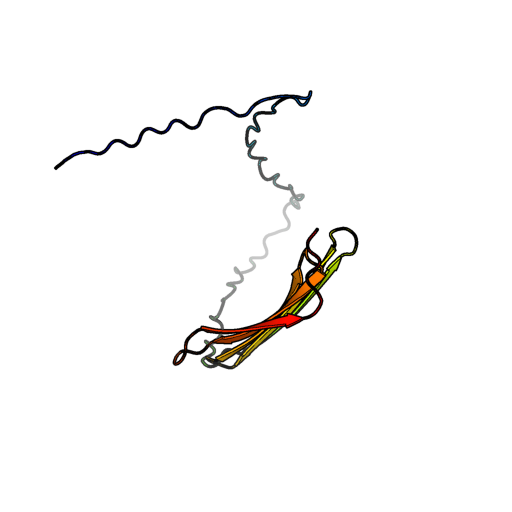 1
ATOM 850 C CA . GLY A 1 102 ? -16.536 -1.958 11.990 1.00 93.88 102 GLY A CA 1
ATOM 851 C C . GLY A 1 102 ? -15.497 -3.003 11.579 1.00 93.88 102 GLY A C 1
ATOM 852 O O . GLY A 1 102 ? -14.555 -3.248 12.334 1.00 93.88 102 GLY A O 1
ATOM 853 N N . SER A 1 103 ? -15.634 -3.617 10.403 1.00 96.62 103 SER A N 1
ATOM 854 C CA . SER A 1 103 ? -14.614 -4.512 9.858 1.00 96.62 103 SER A CA 1
ATOM 855 C C . SER A 1 103 ? -13.509 -3.739 9.137 1.00 96.62 103 SER A C 1
ATOM 857 O O . SER A 1 103 ? -13.728 -2.647 8.626 1.00 96.62 103 SER A O 1
ATOM 859 N N . THR A 1 104 ? -12.313 -4.313 9.055 1.00 97.62 104 THR A N 1
ATOM 860 C CA . THR A 1 104 ? -11.213 -3.755 8.261 1.00 97.62 104 THR A CA 1
ATOM 861 C C . THR A 1 104 ? -11.032 -4.588 7.006 1.00 97.62 104 THR A C 1
ATOM 863 O O . THR A 1 104 ? -10.714 -5.780 7.092 1.00 97.62 104 THR A O 1
ATOM 866 N N . ARG A 1 105 ? -11.184 -3.955 5.843 1.00 98.25 105 ARG A N 1
ATOM 867 C CA . ARG A 1 105 ? -10.765 -4.519 4.560 1.00 98.25 105 ARG A CA 1
ATOM 868 C C . ARG A 1 105 ? -9.275 -4.295 4.390 1.00 98.25 105 ARG A C 1
ATOM 870 O O . ARG A 1 105 ? -8.808 -3.179 4.585 1.00 98.25 105 ARG A O 1
ATOM 877 N N . ILE A 1 106 ? -8.554 -5.335 4.008 1.00 98.56 106 ILE A N 1
ATOM 878 C CA . ILE A 1 106 ? -7.146 -5.293 3.623 1.00 98.56 106 ILE A CA 1
ATOM 879 C C . ILE A 1 106 ? -7.072 -5.865 2.212 1.00 98.56 106 ILE A C 1
ATOM 881 O O . ILE A 1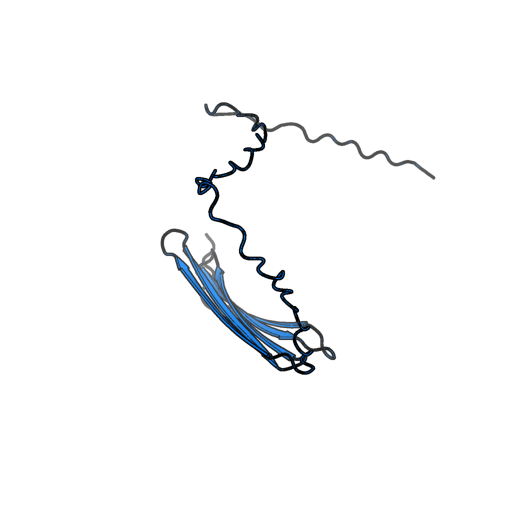 106 ? -7.662 -6.907 1.938 1.00 98.56 106 ILE A O 1
ATOM 885 N N . VAL A 1 107 ? -6.410 -5.162 1.307 1.00 98.81 107 VAL A N 1
ATOM 886 C CA . VAL A 1 107 ? -6.221 -5.577 -0.079 1.00 98.81 107 VAL A CA 1
ATOM 887 C C . VAL A 1 107 ? -4.731 -5.614 -0.341 1.00 98.81 107 VAL A C 1
ATOM 889 O O . VAL A 1 107 ? -4.109 -4.558 -0.402 1.00 98.81 107 VAL A O 1
ATOM 892 N N . ASP A 1 108 ? -4.178 -6.807 -0.500 1.00 98.81 108 ASP A N 1
ATOM 893 C CA . ASP A 1 108 ? -2.813 -7.006 -0.977 1.00 98.81 108 ASP A CA 1
ATOM 894 C C . ASP A 1 108 ? -2.867 -7.153 -2.496 1.00 98.81 108 ASP A C 1
ATOM 896 O O . ASP A 1 108 ? -3.651 -7.956 -3.010 1.00 98.81 108 ASP A O 1
ATOM 900 N N . TYR A 1 109 ? -2.082 -6.365 -3.226 1.00 98.75 109 TYR A N 1
ATOM 901 C CA . TYR A 1 109 ? -2.131 -6.339 -4.685 1.00 98.75 109 TYR A CA 1
ATOM 902 C C . TYR A 1 109 ? -0.747 -6.366 -5.326 1.00 98.75 109 TYR A C 1
ATOM 904 O O . TYR A 1 109 ? 0.245 -5.897 -4.765 1.00 98.75 109 TYR A O 1
ATOM 912 N N . THR A 1 110 ? -0.707 -6.910 -6.539 1.00 98.81 110 THR A N 1
ATOM 913 C CA . THR A 1 110 ? 0.461 -6.922 -7.419 1.00 98.81 110 THR A CA 1
ATOM 914 C C . THR A 1 110 ? 0.034 -6.612 -8.849 1.00 98.81 110 THR A C 1
ATOM 916 O O . THR A 1 110 ? -1.059 -7.001 -9.260 1.00 98.81 110 THR A O 1
ATOM 919 N N . ALA A 1 111 ? 0.889 -5.959 -9.627 1.00 98.69 111 ALA A N 1
ATOM 920 C CA . ALA A 1 111 ? 0.687 -5.781 -11.059 1.00 98.69 111 ALA A CA 1
ATOM 921 C C . ALA A 1 111 ? 2.000 -5.978 -11.817 1.00 98.69 111 ALA A C 1
ATOM 923 O O . ALA A 1 111 ? 3.036 -5.475 -11.387 1.00 98.69 111 ALA A O 1
ATOM 924 N N . ASP A 1 112 ? 1.934 -6.698 -12.931 1.00 98.44 112 ASP A N 1
ATOM 925 C CA . ASP A 1 112 ? 3.026 -6.874 -13.889 1.00 98.44 112 ASP A CA 1
ATOM 926 C C . ASP A 1 112 ? 2.456 -7.048 -15.313 1.00 98.44 112 ASP A C 1
ATOM 928 O O . ASP A 1 112 ? 1.237 -7.116 -15.506 1.00 98.44 112 ASP A O 1
ATOM 932 N N . ASP A 1 113 ? 3.321 -7.069 -16.323 1.00 97.06 113 ASP A N 1
ATOM 933 C CA . ASP A 1 113 ? 2.956 -7.167 -17.742 1.00 97.06 113 ASP A CA 1
ATOM 934 C C . ASP A 1 113 ? 2.453 -8.562 -18.159 1.00 97.06 113 ASP A C 1
ATOM 936 O O . ASP A 1 113 ? 1.711 -8.695 -19.137 1.00 97.06 113 ASP A O 1
ATOM 940 N N . HIS A 1 114 ? 2.825 -9.603 -17.415 1.00 98.00 114 HIS A N 1
ATOM 941 C CA . HIS A 1 114 ? 2.510 -10.995 -17.724 1.00 98.00 114 HIS A CA 1
ATOM 942 C C . HIS A 1 114 ? 1.172 -11.457 -17.135 1.00 98.00 114 HIS A C 1
ATOM 944 O O . HIS A 1 114 ? 0.391 -12.135 -17.803 1.00 98.00 114 HIS A O 1
ATOM 950 N N . ASN A 1 115 ? 0.911 -11.109 -15.880 1.00 97.75 115 ASN A N 1
ATOM 951 C CA . ASN A 1 115 ? -0.231 -11.540 -15.084 1.00 97.75 115 ASN A CA 1
ATOM 952 C C . ASN A 1 115 ? -1.285 -10.435 -14.930 1.00 97.75 115 ASN A C 1
ATOM 954 O O . ASN A 1 115 ? -2.410 -10.716 -14.509 1.00 97.75 115 ASN A O 1
ATOM 958 N N . GLY A 1 116 ? -0.943 -9.186 -15.259 1.00 98.38 116 GLY A N 1
ATOM 959 C CA . GLY A 1 116 ? -1.800 -8.032 -15.023 1.00 98.38 116 GLY A CA 1
ATOM 960 C C . GLY A 1 116 ? -1.980 -7.738 -13.533 1.00 98.38 116 GLY A C 1
ATOM 961 O O . GLY A 1 116 ? -1.185 -8.148 -12.687 1.00 98.38 116 GLY A O 1
ATOM 962 N N . PHE A 1 117 ? -3.045 -7.008 -13.204 1.00 98.56 117 PHE A N 1
ATOM 963 C CA . PHE A 1 117 ? -3.394 -6.688 -11.822 1.00 98.56 117 PHE A CA 1
ATOM 964 C C . PHE A 1 117 ? -4.046 -7.885 -11.120 1.00 98.56 117 PHE A C 1
ATOM 966 O O . PHE A 1 117 ? -5.054 -8.422 -11.581 1.00 98.56 117 PHE A O 1
ATOM 973 N N . GLN A 1 118 ? -3.509 -8.249 -9.961 1.00 98.75 118 GLN A N 1
ATOM 974 C CA . GLN A 1 118 ? -4.034 -9.284 -9.078 1.00 98.75 118 GLN A CA 1
ATOM 975 C C . GLN A 1 118 ? -4.181 -8.719 -7.669 1.00 98.75 118 GLN A C 1
ATOM 977 O O . GLN A 1 118 ? -3.306 -7.999 -7.192 1.00 98.75 118 GLN A O 1
ATOM 982 N N . ALA A 1 119 ? -5.272 -9.067 -6.990 1.00 98.56 119 ALA A N 1
ATOM 983 C CA . ALA A 1 119 ? -5.525 -8.625 -5.628 1.00 98.56 119 ALA A CA 1
ATOM 984 C C . ALA A 1 119 ? -6.146 -9.737 -4.784 1.00 98.56 119 ALA A C 1
ATOM 986 O O . ALA A 1 119 ? -7.037 -10.460 -5.238 1.00 98.56 119 ALA A O 1
ATOM 987 N N . VAL A 1 120 ? -5.709 -9.827 -3.533 1.00 98.62 120 VAL A N 1
ATOM 988 C CA . VAL A 1 120 ? -6.303 -10.680 -2.507 1.00 98.62 120 VAL A CA 1
ATOM 989 C C . VAL A 1 120 ? -6.928 -9.778 -1.456 1.00 98.62 120 VAL A C 1
ATOM 991 O O . VAL A 1 120 ? -6.277 -8.896 -0.902 1.00 98.62 120 VAL A O 1
ATOM 994 N N . VAL A 1 121 ? -8.219 -9.987 -1.199 1.00 98.19 121 VAL A N 1
ATOM 995 C CA . VAL A 1 121 ? -8.972 -9.196 -0.226 1.00 98.19 121 VAL A CA 1
ATOM 996 C C . VAL A 1 121 ? -9.171 -10.009 1.043 1.00 98.19 121 VAL A C 1
ATOM 998 O O . VAL A 1 121 ? -9.806 -11.065 1.033 1.00 98.19 121 VAL A O 1
ATOM 1001 N N . HIS A 1 122 ? -8.678 -9.475 2.150 1.00 97.00 122 HIS A N 1
ATOM 1002 C CA . HIS A 1 122 ? -8.909 -9.969 3.495 1.00 97.00 122 HIS A CA 1
ATOM 1003 C C . HIS A 1 122 ? -9.868 -9.033 4.228 1.00 97.00 122 HIS A C 1
ATOM 1005 O O . HIS A 1 122 ? -9.833 -7.815 4.063 1.00 97.00 122 HIS A O 1
ATOM 1011 N N . ARG A 1 123 ? -10.728 -9.598 5.073 1.00 96.50 123 ARG A N 1
ATOM 1012 C CA . ARG A 1 123 ? -11.601 -8.830 5.960 1.00 96.50 123 ARG A CA 1
ATOM 1013 C C . ARG A 1 123 ? -11.389 -9.323 7.379 1.00 96.50 123 ARG A C 1
ATOM 1015 O O . ARG A 1 123 ? -11.446 -10.524 7.630 1.00 96.50 123 ARG A O 1
ATOM 1022 N N . THR A 1 124 ? -11.098 -8.403 8.286 1.00 94.38 124 THR A N 1
ATOM 1023 C CA . THR A 1 124 ? -10.866 -8.698 9.706 1.00 94.38 124 THR A CA 1
ATOM 1024 C C . THR A 1 124 ? -11.851 -7.919 10.574 1.00 94.38 124 THR A C 1
ATOM 1026 O O . THR A 1 124 ? -12.388 -6.902 10.142 1.00 94.38 124 THR A O 1
ATOM 1029 N N . GLY A 1 125 ? -12.115 -8.399 11.790 1.00 89.31 125 GLY A N 1
ATOM 1030 C CA . GLY A 1 125 ? -13.129 -7.822 12.680 1.00 89.31 125 GLY A CA 1
ATOM 1031 C C . GLY A 1 125 ? -14.517 -8.446 12.510 1.00 89.31 125 GLY A C 1
ATOM 1032 O O . GLY A 1 125 ? -14.717 -9.364 11.714 1.00 89.31 125 GLY A O 1
ATOM 1033 N N . HIS A 1 126 ? -15.472 -7.966 13.304 1.00 78.50 126 HIS A N 1
ATOM 1034 C CA . HIS A 1 126 ? -16.857 -8.428 13.273 1.00 78.50 126 HIS A CA 1
ATOM 1035 C C . HIS A 1 126 ? -17.723 -7.378 12.590 1.00 78.50 126 HIS A C 1
ATOM 1037 O O . HIS A 1 126 ? -17.814 -6.259 13.084 1.00 78.50 126 HIS A O 1
ATOM 1043 N N . ALA A 1 127 ? -18.367 -7.758 11.487 1.00 78.06 127 ALA A N 1
ATOM 1044 C CA . ALA A 1 127 ? -19.404 -6.944 10.873 1.00 78.06 127 ALA A CA 1
ATOM 1045 C C . ALA A 1 127 ? -20.578 -6.825 11.853 1.00 78.06 127 ALA A C 1
ATOM 1047 O O . ALA A 1 127 ? -21.246 -7.821 12.150 1.00 78.06 127 ALA A O 1
ATOM 1048 N N . VAL A 1 128 ? -20.812 -5.629 12.387 1.00 73.06 128 VAL A N 1
ATOM 1049 C CA . VAL A 1 128 ? -21.985 -5.352 13.217 1.00 73.06 128 VAL A CA 1
ATOM 1050 C C . VAL A 1 128 ? -23.038 -4.714 12.321 1.00 73.06 128 VAL A C 1
ATOM 1052 O O . VAL A 1 128 ? -22.978 -3.527 12.013 1.00 73.06 128 VAL A O 1
ATOM 1055 N N . HIS A 1 129 ? -24.000 -5.524 11.888 1.00 54.75 129 HIS A N 1
ATOM 1056 C CA . HIS A 1 129 ? -25.204 -5.038 11.222 1.00 54.75 129 HIS A CA 1
ATOM 1057 C C . HIS A 1 129 ? -26.325 -4.839 12.260 1.00 54.75 129 HIS A C 1
ATOM 1059 O O . HIS A 1 129 ? -26.506 -5.727 13.098 1.00 54.75 129 HIS A O 1
ATOM 1065 N N . PRO A 1 130 ? -27.041 -3.697 12.246 1.00 63.78 130 PRO A N 1
ATOM 1066 C CA . PRO A 1 130 ? -28.254 -3.501 13.040 1.00 63.78 130 PRO A CA 1
ATOM 1067 C C . PRO A 1 130 ? -29.438 -4.338 12.535 1.00 63.78 130 PRO A C 1
ATOM 1069 O O . PRO A 1 130 ? -29.465 -4.680 11.329 1.00 63.78 130 PRO A O 1
#

pLDDT: mean 75.31, std 23.81, range [37.75, 98.94]

InterPro domains:
  IPR000618 Insect cuticle protein [PF00379] (59-124)
  IPR000618 Insect cuticle protein [PR00947] (63-74)
  IPR000618 Insect cuticle protein [PR00947] (91-102)
  IPR000618 Insect cuticle protein [PR00947] (102-113)
  IPR000618 Insect cuticle protein [PS51155] (62-130)
  IPR031311 Chitin-binding type R&R consensus [PS00233] (93-119)
  IPR051217 Insect Cuticle Structural [PTHR12236] (27-129)

Nearest PDB structures (foldseek):
  4bbo-assembly1_D  TM=6.202E-01  e=6.666E-01  Bradyrhizobium japonicum
  5kew-assembly3_F  TM=6.402E-01  e=7.868E+00  Vibrio parahaemolyticus RIMD 2210633

Sequence (130 aa):
MEFRRFLCLGALVMLTMGHPITIYEEEEEPYSLHHYPIPEHHEESHQEPFEEHHEPEPYDHHPKYSFSYGVKDKHTGDIKHQTEERDGDVVKGQYSLLEADGSTRIVDYTADDHNGFQAVVHRTGHAVHP

Mean predicted aligned error: 18.0 Å